Protein AF-A0A453A7F4-F1 (afdb_monomer_lite)

Organism: Aegilops tauschii subsp. strangulata (NCBI:txid200361)

Structure (mmCIF, N/CA/C/O backbone):
data_AF-A0A453A7F4-F1
#
_entry.id   AF-A0A453A7F4-F1
#
loop_
_atom_site.group_PDB
_atom_site.id
_atom_site.type_symbol
_atom_site.label_atom_id
_atom_site.label_alt_id
_atom_site.label_comp_id
_atom_site.label_asym_id
_atom_site.label_entity_id
_atom_site.label_seq_id
_atom_site.pdbx_PDB_ins_code
_atom_site.Cartn_x
_atom_site.Cartn_y
_atom_site.Cartn_z
_atom_site.occupancy
_atom_site.B_iso_or_equiv
_atom_site.auth_seq_id
_atom_site.auth_comp_id
_atom_site.auth_asym_id
_atom_site.auth_atom_id
_atom_site.pdbx_PDB_model_num
ATOM 1 N N . MET A 1 1 ? 4.899 -27.168 -74.963 1.00 37.16 1 MET A N 1
ATOM 2 C CA . MET A 1 1 ? 3.970 -27.833 -74.026 1.00 37.16 1 MET A CA 1
ATOM 3 C C . MET A 1 1 ? 4.226 -27.271 -72.643 1.00 37.16 1 MET A C 1
ATOM 5 O O . MET A 1 1 ? 5.364 -27.305 -72.195 1.00 37.16 1 MET A O 1
ATOM 9 N N . ALA A 1 2 ? 3.205 -26.664 -72.044 1.00 38.62 2 ALA A N 1
ATOM 10 C CA . ALA A 1 2 ? 3.250 -26.125 -70.692 1.00 38.62 2 ALA A CA 1
ATOM 11 C C . ALA A 1 2 ? 3.150 -27.268 -69.674 1.00 38.62 2 ALA A C 1
ATOM 13 O O . ALA A 1 2 ? 2.359 -28.186 -69.873 1.00 38.62 2 ALA A O 1
ATOM 14 N N . SER A 1 3 ? 3.911 -27.189 -68.586 1.00 39.91 3 SER A N 1
ATOM 15 C CA . SER A 1 3 ? 3.625 -27.955 -67.375 1.00 39.91 3 SER A CA 1
ATOM 16 C C . SER A 1 3 ? 3.586 -26.962 -66.221 1.00 39.91 3 SER A C 1
ATOM 18 O O . SER A 1 3 ? 4.616 -26.455 -65.782 1.00 39.91 3 SER A O 1
ATOM 20 N N . ALA A 1 4 ? 2.369 -26.581 -65.836 1.00 43.78 4 ALA A N 1
ATOM 21 C CA . ALA A 1 4 ? 2.110 -25.661 -64.744 1.00 43.78 4 ALA A CA 1
ATOM 22 C C . ALA A 1 4 ? 2.113 -26.451 -63.431 1.00 43.78 4 ALA A C 1
ATOM 24 O O . ALA A 1 4 ? 1.261 -27.311 -63.216 1.00 43.78 4 ALA A O 1
ATOM 25 N N . VAL A 1 5 ? 3.073 -26.156 -62.555 1.00 49.38 5 VAL A N 1
ATOM 26 C CA . VAL A 1 5 ? 3.043 -26.608 -61.163 1.00 49.38 5 VAL A CA 1
ATOM 27 C C . VAL A 1 5 ? 2.048 -25.717 -60.429 1.00 49.38 5 VAL A C 1
ATOM 29 O O . VAL A 1 5 ? 2.310 -24.544 -60.172 1.00 49.38 5 VAL A O 1
ATOM 32 N N . THR A 1 6 ? 0.872 -26.260 -60.133 1.00 50.28 6 THR A N 1
ATOM 33 C CA . THR A 1 6 ? -0.137 -25.603 -59.303 1.00 50.28 6 THR A CA 1
ATOM 34 C C . THR A 1 6 ? 0.318 -25.638 -57.846 1.00 50.28 6 THR A C 1
ATOM 36 O O . THR A 1 6 ? 0.126 -26.637 -57.155 1.00 50.28 6 THR A O 1
ATOM 39 N N . ALA A 1 7 ? 0.943 -24.555 -57.384 1.00 53.09 7 ALA A N 1
ATOM 40 C CA . ALA A 1 7 ? 1.179 -24.315 -55.968 1.00 53.09 7 ALA A CA 1
ATOM 41 C C . ALA A 1 7 ? -0.137 -23.874 -55.309 1.00 53.09 7 ALA A C 1
ATOM 43 O O . ALA A 1 7 ? -0.727 -22.858 -55.674 1.00 53.09 7 ALA A O 1
ATOM 44 N N . THR A 1 8 ? -0.612 -24.666 -54.353 1.00 57.56 8 THR A N 1
ATOM 45 C CA . THR A 1 8 ? -1.752 -24.353 -53.488 1.00 57.56 8 THR A CA 1
ATOM 46 C C . THR A 1 8 ? -1.493 -23.017 -52.773 1.00 57.56 8 THR A C 1
ATOM 48 O O . THR A 1 8 ? -0.411 -22.866 -52.201 1.00 57.56 8 THR A O 1
ATOM 51 N N . PRO A 1 9 ? -2.426 -22.043 -52.758 1.00 51.75 9 PRO A N 1
ATOM 52 C CA . PRO A 1 9 ? -2.208 -20.793 -52.042 1.00 51.75 9 PRO A CA 1
ATOM 53 C C . PRO A 1 9 ? -2.214 -21.099 -50.543 1.00 51.75 9 PRO A C 1
ATOM 55 O O . PRO A 1 9 ? -3.260 -21.382 -49.955 1.00 51.75 9 PRO A O 1
ATOM 58 N N . GLY A 1 10 ? -1.030 -21.093 -49.931 1.00 63.25 10 GLY A N 1
ATOM 59 C CA . GLY A 1 10 ? -0.887 -21.156 -48.484 1.00 63.25 10 GLY A CA 1
ATOM 60 C C . GLY A 1 10 ? -1.651 -19.992 -47.864 1.00 63.25 10 GLY A C 1
ATOM 61 O O . GLY A 1 10 ? -1.484 -18.843 -48.268 1.00 63.25 10 GLY A O 1
ATOM 62 N N . ARG A 1 11 ? -2.535 -20.297 -46.914 1.00 57.59 11 ARG A N 1
ATOM 63 C CA . ARG A 1 11 ? -3.319 -19.305 -46.180 1.00 57.59 11 ARG A CA 1
ATOM 64 C C . ARG A 1 11 ? -2.354 -18.338 -45.492 1.00 57.59 11 ARG A C 1
ATOM 66 O O . ARG A 1 11 ? -1.716 -18.703 -44.509 1.00 57.59 11 ARG A O 1
ATOM 73 N N . VAL A 1 12 ? -2.243 -17.120 -46.014 1.00 67.12 12 VAL A N 1
ATOM 74 C CA . VAL A 1 12 ? -1.496 -16.041 -45.366 1.00 67.12 12 VAL A CA 1
ATOM 75 C C . VAL A 1 12 ? -2.297 -15.647 -44.128 1.00 67.12 12 VAL A C 1
ATOM 77 O O . VAL A 1 12 ? -3.312 -14.963 -44.227 1.00 67.12 12 VAL A O 1
ATOM 80 N N . CYS A 1 13 ? -1.894 -16.142 -42.959 1.00 63.25 13 CYS A N 1
ATOM 81 C CA . CYS A 1 13 ? -2.331 -15.559 -41.697 1.00 63.25 13 CYS A CA 1
ATOM 82 C C . CYS A 1 13 ? -1.695 -14.170 -41.598 1.00 63.25 13 CYS A C 1
ATOM 84 O O . CYS A 1 13 ? -0.531 -14.043 -41.226 1.00 63.25 13 CYS A O 1
ATOM 86 N N . SER A 1 14 ? -2.439 -13.136 -41.981 1.00 74.75 14 SER A N 1
ATOM 87 C CA . SER A 1 14 ? -2.037 -11.745 -41.792 1.00 74.75 14 SER A CA 1
ATOM 88 C C . SER A 1 14 ? -2.295 -11.352 -40.338 1.00 74.75 14 SER A C 1
ATOM 90 O O . SER A 1 14 ? -3.357 -10.823 -40.012 1.00 74.75 14 SER A O 1
ATOM 92 N N . PHE A 1 15 ? -1.360 -11.680 -39.450 1.00 82.56 15 PHE A N 1
ATOM 93 C CA . PHE A 1 15 ? -1.339 -11.088 -38.116 1.00 82.56 15 PHE A CA 1
ATOM 94 C C . PHE A 1 15 ? -0.770 -9.676 -38.213 1.00 82.56 15 PHE A C 1
ATOM 96 O O . PHE A 1 15 ? 0.158 -9.434 -38.988 1.00 82.56 15 PHE A O 1
ATOM 103 N N . GLU A 1 16 ? -1.342 -8.748 -37.450 1.00 85.62 16 GLU A N 1
ATOM 104 C CA . GLU A 1 16 ? -0.750 -7.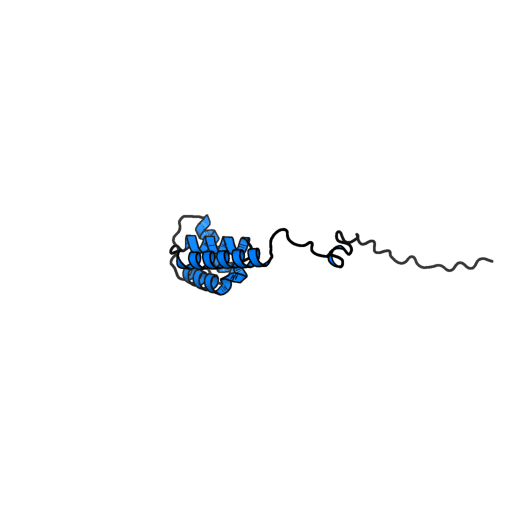422 -37.322 1.00 85.62 16 GLU A CA 1
ATOM 105 C C . GLU A 1 16 ? 0.630 -7.533 -36.660 1.00 85.62 16 GLU A C 1
ATOM 107 O O . GLU A 1 16 ? 0.813 -8.353 -35.751 1.00 85.62 16 GLU A O 1
ATOM 112 N N . PRO A 1 17 ? 1.613 -6.747 -37.131 1.00 86.75 17 PRO A N 1
ATOM 113 C CA . PRO A 1 17 ? 2.937 -6.732 -36.538 1.00 86.75 17 PRO A CA 1
ATOM 114 C C . PRO A 1 17 ? 2.884 -6.257 -35.083 1.00 86.75 17 PRO A C 1
ATOM 116 O O . PRO A 1 17 ? 1.989 -5.522 -34.660 1.00 86.75 17 PRO A O 1
ATOM 119 N N . SER A 1 18 ? 3.877 -6.693 -34.316 1.00 89.19 18 SER A N 1
ATOM 120 C CA . SER A 1 18 ? 4.090 -6.253 -32.942 1.00 89.19 18 SER A CA 1
ATOM 121 C C . SER A 1 18 ? 4.320 -4.739 -32.911 1.00 89.19 18 SER A C 1
ATOM 123 O O . SER A 1 18 ? 5.203 -4.239 -33.595 1.00 89.19 18 SER A O 1
ATOM 125 N N . VAL A 1 19 ? 3.591 -4.010 -32.058 1.00 93.25 19 VAL A N 1
ATOM 126 C CA . VAL A 1 19 ? 3.833 -2.568 -31.811 1.00 93.25 19 VAL A CA 1
ATOM 127 C C . VAL A 1 19 ? 5.261 -2.305 -31.308 1.00 93.25 19 VAL A C 1
ATOM 129 O O . VAL A 1 19 ? 5.763 -1.188 -31.390 1.00 93.25 19 VAL A O 1
ATOM 132 N N . TRP A 1 20 ? 5.910 -3.337 -30.773 1.00 91.38 20 TRP A N 1
ATOM 133 C CA . TRP A 1 20 ? 7.212 -3.253 -30.130 1.00 91.38 20 TRP A CA 1
ATOM 134 C C . TRP A 1 20 ? 8.348 -3.804 -30.989 1.00 91.38 20 TRP A C 1
ATOM 136 O O . TRP A 1 20 ? 9.498 -3.622 -30.600 1.00 91.38 20 TRP A O 1
ATOM 146 N N . ASP A 1 21 ? 8.048 -4.479 -32.107 1.00 88.06 21 ASP A N 1
ATOM 147 C CA . ASP A 1 21 ? 9.015 -5.250 -32.902 1.00 88.06 21 ASP A CA 1
ATOM 148 C C . ASP A 1 21 ? 10.047 -5.957 -31.991 1.00 88.06 21 ASP A C 1
ATOM 150 O O . ASP A 1 21 ? 9.652 -6.659 -31.055 1.00 88.06 21 ASP A O 1
ATOM 154 N N . ASP A 1 22 ? 11.342 -5.697 -32.200 1.00 91.56 22 ASP A N 1
ATOM 155 C CA . ASP A 1 22 ? 12.455 -6.209 -31.393 1.00 91.56 22 ASP A CA 1
ATOM 156 C C . ASP A 1 22 ? 13.028 -5.158 -30.418 1.00 91.56 22 ASP A C 1
ATOM 158 O O . ASP A 1 22 ? 14.163 -5.286 -29.949 1.00 91.56 22 ASP A O 1
ATOM 162 N N . PHE A 1 23 ? 12.281 -4.090 -30.114 1.00 90.88 23 PHE A N 1
ATOM 163 C CA . PHE A 1 23 ? 12.753 -2.958 -29.305 1.00 90.88 23 PHE A CA 1
ATOM 164 C C . PHE A 1 23 ? 13.327 -3.402 -27.953 1.00 90.88 23 PHE A C 1
ATOM 166 O O . PHE A 1 23 ? 14.429 -3.002 -27.591 1.00 90.88 23 PHE A O 1
ATOM 173 N N . PHE A 1 24 ? 12.614 -4.268 -27.224 1.00 91.62 24 PHE A N 1
ATOM 174 C CA . PHE A 1 24 ? 13.051 -4.744 -25.906 1.00 91.62 24 PHE A CA 1
ATOM 175 C C . PHE A 1 24 ? 14.210 -5.746 -25.966 1.00 91.62 24 PHE A C 1
ATOM 177 O O . PHE A 1 24 ? 14.910 -5.908 -24.971 1.00 91.62 24 PHE A O 1
ATOM 184 N N . ILE A 1 25 ? 14.430 -6.402 -27.111 1.00 92.62 25 ILE A N 1
ATOM 185 C CA . ILE A 1 25 ? 15.550 -7.339 -27.302 1.00 92.62 25 ILE A CA 1
ATOM 186 C C . ILE A 1 25 ? 16.868 -6.564 -27.392 1.00 92.62 25 ILE A C 1
ATOM 188 O O . ILE A 1 25 ? 17.883 -6.999 -26.855 1.00 92.62 25 ILE A O 1
ATOM 192 N N . HIS A 1 26 ? 16.837 -5.400 -28.041 1.00 91.88 26 HIS A N 1
ATOM 193 C CA . HIS A 1 26 ? 18.013 -4.568 -28.303 1.00 91.88 26 HIS A CA 1
ATOM 194 C C . HIS A 1 26 ? 18.097 -3.337 -27.391 1.00 91.88 26 HIS A C 1
ATOM 196 O O . HIS A 1 26 ? 18.851 -2.406 -27.668 1.00 91.88 26 HIS A O 1
ATOM 202 N N . TYR A 1 27 ? 17.295 -3.293 -26.326 1.00 90.06 27 TYR A N 1
ATOM 203 C CA . TYR A 1 27 ? 17.245 -2.142 -25.439 1.00 90.06 27 TYR A CA 1
ATOM 204 C C . TYR A 1 27 ? 18.498 -2.070 -24.558 1.00 90.06 27 TYR A C 1
ATOM 206 O O . TYR A 1 27 ? 18.706 -2.910 -23.683 1.00 90.06 27 TYR A O 1
ATOM 214 N N . GLU A 1 28 ? 19.290 -1.014 -24.739 1.00 88.75 28 GLU A N 1
ATOM 215 C CA . GLU A 1 28 ? 20.371 -0.647 -23.826 1.00 88.75 28 GLU A CA 1
ATOM 216 C C . GLU A 1 28 ? 19.931 0.541 -22.950 1.00 88.75 28 GLU A C 1
ATOM 218 O O . GLU A 1 28 ? 19.661 1.631 -23.473 1.00 88.75 28 GLU A O 1
ATOM 223 N N . PRO A 1 29 ? 19.830 0.369 -21.619 1.00 83.19 29 PRO A N 1
ATOM 224 C CA . PRO A 1 29 ? 19.426 1.450 -20.732 1.00 83.19 29 PRO A CA 1
ATOM 225 C C . PRO A 1 29 ? 20.464 2.574 -20.738 1.00 83.19 29 PRO A C 1
ATOM 227 O O . PRO A 1 29 ? 21.655 2.354 -20.516 1.00 83.19 29 PRO A O 1
ATOM 230 N N . GLN A 1 30 ? 20.005 3.807 -20.956 1.00 81.50 30 GLN A N 1
ATOM 231 C CA . GLN A 1 30 ? 20.877 4.972 -20.839 1.00 81.50 30 GLN A CA 1
ATOM 232 C C . GLN A 1 30 ? 21.282 5.204 -19.376 1.00 81.50 30 GLN A C 1
ATOM 234 O O . GLN A 1 30 ? 20.452 5.020 -18.479 1.00 81.50 30 GLN A O 1
ATOM 239 N N . PRO A 1 31 ? 22.517 5.679 -19.119 1.00 78.75 31 PRO A N 1
ATOM 240 C CA . PRO A 1 31 ? 22.947 6.043 -17.778 1.00 78.75 31 PRO A CA 1
ATOM 241 C C . PRO A 1 31 ? 21.986 7.054 -17.156 1.00 78.75 31 PRO A C 1
ATOM 243 O O . PRO A 1 31 ? 21.647 8.081 -17.752 1.00 78.75 31 PRO A O 1
ATOM 246 N N . LEU A 1 32 ? 21.547 6.764 -15.937 1.00 78.00 32 LEU A N 1
ATOM 247 C CA . LEU A 1 32 ? 20.649 7.637 -15.200 1.00 78.00 32 LEU A CA 1
ATOM 248 C C . LEU A 1 32 ? 21.327 8.983 -14.913 1.00 78.00 32 LEU A C 1
ATOM 250 O O . LEU A 1 32 ? 22.508 9.053 -14.577 1.00 78.00 32 LEU A O 1
ATOM 254 N N . LYS A 1 33 ? 20.549 10.073 -14.972 1.00 77.69 33 LYS A N 1
ATOM 255 C CA . LYS A 1 33 ? 21.018 11.424 -14.592 1.00 77.69 33 LYS A CA 1
ATOM 256 C C . LYS A 1 33 ? 21.394 11.531 -13.110 1.00 77.69 33 LYS A C 1
ATOM 258 O O . LYS A 1 33 ? 22.022 12.500 -12.695 1.00 77.69 33 LYS A O 1
ATOM 263 N N . THR A 1 34 ? 20.965 10.569 -12.303 1.00 77.12 34 THR A N 1
ATOM 264 C CA . THR A 1 34 ? 21.207 10.494 -10.865 1.00 77.12 34 THR A CA 1
ATOM 265 C C . THR A 1 34 ? 21.836 9.147 -10.557 1.00 77.12 34 THR A C 1
ATOM 267 O O . THR A 1 34 ? 21.436 8.141 -11.136 1.00 77.12 34 THR A O 1
ATOM 270 N N . SER A 1 35 ? 22.809 9.131 -9.642 1.00 88.38 35 SER A N 1
ATOM 271 C CA . SER A 1 35 ? 23.428 7.883 -9.194 1.00 88.38 35 SER A CA 1
ATOM 272 C C . SER A 1 35 ? 22.362 6.928 -8.654 1.00 88.38 35 SER A C 1
ATOM 274 O O . SER A 1 35 ? 21.546 7.315 -7.811 1.00 88.38 35 SER A O 1
ATOM 276 N N . GLU A 1 36 ? 22.392 5.680 -9.119 1.00 87.50 36 GLU A N 1
ATOM 277 C CA . GLU A 1 36 ? 21.534 4.610 -8.612 1.00 87.50 36 GLU A CA 1
ATOM 278 C C . GLU A 1 36 ? 21.621 4.481 -7.091 1.00 87.50 36 GLU A C 1
ATOM 280 O O . GLU A 1 36 ? 20.601 4.298 -6.431 1.00 87.50 36 GLU A O 1
ATOM 285 N N . ASP A 1 37 ? 22.815 4.654 -6.519 1.00 90.31 37 ASP A N 1
ATOM 286 C CA . ASP A 1 37 ? 23.029 4.568 -5.074 1.00 90.31 37 ASP A CA 1
ATOM 287 C C . ASP A 1 37 ? 22.283 5.671 -4.324 1.00 90.31 37 ASP A C 1
ATOM 289 O O . ASP A 1 37 ? 21.681 5.424 -3.281 1.00 90.31 37 ASP A O 1
ATOM 293 N N . CYS A 1 38 ? 22.240 6.881 -4.885 1.00 91.25 38 CYS A N 1
ATOM 294 C CA . CYS A 1 38 ? 21.467 7.978 -4.309 1.00 91.25 38 CYS A CA 1
ATOM 295 C C . CYS A 1 38 ? 19.964 7.657 -4.309 1.00 91.25 38 CYS A C 1
ATOM 297 O O . CYS A 1 38 ? 19.272 7.915 -3.321 1.00 91.25 38 CYS A O 1
ATOM 299 N N . MET A 1 39 ? 19.458 7.049 -5.387 1.00 92.56 39 MET A N 1
ATOM 300 C CA . MET A 1 39 ? 18.058 6.628 -5.461 1.00 92.56 39 MET A CA 1
ATOM 301 C C . MET A 1 39 ? 17.751 5.485 -4.492 1.00 92.56 39 MET A C 1
ATOM 303 O O . MET A 1 39 ? 16.721 5.538 -3.823 1.00 92.56 39 MET A O 1
ATOM 307 N N . ARG A 1 40 ? 18.657 4.506 -4.354 1.00 93.38 40 ARG A N 1
ATOM 308 C CA . ARG A 1 40 ? 18.543 3.406 -3.383 1.00 93.38 40 ARG A CA 1
ATOM 309 C C . ARG A 1 40 ? 18.451 3.929 -1.949 1.00 93.38 40 ARG A C 1
ATOM 311 O O . ARG A 1 40 ? 17.517 3.575 -1.237 1.00 93.38 40 ARG A O 1
ATOM 318 N N . VAL A 1 41 ? 19.347 4.838 -1.556 1.00 95.94 41 VAL A N 1
ATOM 319 C CA . VAL A 1 41 ? 19.333 5.458 -0.216 1.00 95.94 41 VAL A CA 1
ATOM 320 C C . VAL A 1 41 ? 18.028 6.216 0.031 1.00 95.94 41 VAL A C 1
ATOM 322 O O . VAL A 1 41 ? 17.427 6.103 1.099 1.00 95.94 41 VAL A O 1
ATOM 325 N N . LYS A 1 42 ? 17.549 6.974 -0.962 1.00 95.62 42 LYS A N 1
ATOM 326 C CA . LYS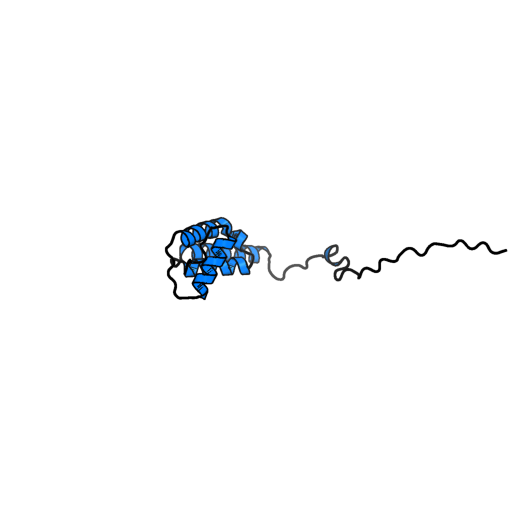 A 1 42 ? 16.279 7.698 -0.844 1.00 95.62 42 LYS A CA 1
ATOM 327 C C . LYS A 1 42 ? 15.088 6.745 -0.712 1.00 95.62 42 LYS A C 1
ATOM 329 O O . LYS A 1 42 ? 14.199 7.013 0.090 1.00 95.62 42 LYS A O 1
ATOM 334 N N . ALA A 1 43 ? 15.071 5.656 -1.479 1.00 95.81 43 ALA A N 1
ATOM 335 C CA . ALA A 1 43 ? 14.021 4.647 -1.413 1.00 95.81 43 ALA A CA 1
ATOM 336 C C . ALA A 1 43 ? 13.988 3.963 -0.041 1.00 95.81 43 ALA A C 1
ATOM 338 O O . ALA A 1 43 ? 12.919 3.868 0.551 1.00 95.81 43 ALA A O 1
ATOM 339 N N . GLN A 1 44 ? 15.148 3.575 0.498 1.00 96.56 44 GLN A N 1
ATOM 340 C CA . GLN A 1 44 ? 15.241 2.976 1.829 1.00 96.56 44 GLN A CA 1
ATOM 341 C C . GLN A 1 44 ? 14.703 3.920 2.910 1.00 96.56 44 GLN A C 1
ATOM 343 O O . GLN A 1 44 ? 13.869 3.516 3.714 1.00 96.56 44 GLN A O 1
ATOM 348 N N . LYS A 1 45 ? 15.097 5.198 2.877 1.00 97.62 45 LYS A N 1
ATOM 349 C CA . LYS A 1 45 ? 14.582 6.195 3.822 1.00 97.62 45 LYS A CA 1
ATOM 350 C C . LYS A 1 45 ? 13.055 6.320 3.757 1.00 97.62 45 LYS A C 1
ATOM 352 O O . LYS A 1 45 ? 12.395 6.362 4.786 1.00 97.62 45 LYS A O 1
ATOM 357 N N . LEU A 1 46 ? 12.487 6.347 2.551 1.00 97.56 46 LEU A N 1
ATOM 358 C CA . LEU A 1 46 ? 11.033 6.408 2.380 1.00 97.56 46 LEU A CA 1
ATOM 359 C C . LEU A 1 46 ? 10.334 5.133 2.873 1.00 97.56 46 LEU A C 1
ATOM 361 O O . LEU A 1 46 ? 9.237 5.223 3.415 1.00 97.56 46 LEU A O 1
ATOM 365 N N . GLN A 1 47 ? 10.949 3.958 2.717 1.00 96.62 47 GLN A N 1
ATOM 366 C CA . GLN A 1 47 ? 10.412 2.719 3.287 1.00 96.62 47 GLN A CA 1
ATOM 367 C C . GLN A 1 47 ? 10.395 2.768 4.820 1.00 96.62 47 GLN A C 1
ATOM 369 O O . GLN A 1 47 ? 9.388 2.405 5.423 1.00 96.62 47 GLN A O 1
ATOM 374 N N . GLU A 1 48 ? 11.463 3.265 5.448 1.00 97.19 48 GLU A N 1
ATOM 375 C CA . GLU A 1 48 ? 11.529 3.468 6.902 1.00 97.19 48 GLU A CA 1
ATOM 376 C C . GLU A 1 48 ? 10.452 4.457 7.383 1.00 97.19 48 GLU A C 1
ATOM 378 O O . GLU A 1 48 ? 9.750 4.184 8.360 1.00 97.19 48 GLU A O 1
ATOM 383 N N . ASP A 1 49 ? 10.245 5.560 6.656 1.00 97.00 49 ASP A N 1
ATOM 384 C CA . ASP A 1 49 ? 9.187 6.532 6.954 1.00 97.00 49 ASP A CA 1
ATOM 385 C C . ASP A 1 49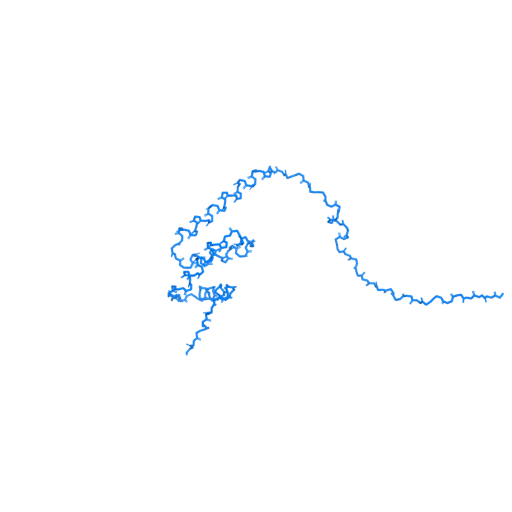 ? 7.790 5.879 6.888 1.00 97.00 49 ASP A C 1
ATOM 387 O O . ASP A 1 49 ? 6.957 6.091 7.771 1.00 97.00 49 ASP A O 1
ATOM 391 N N . VAL A 1 50 ? 7.524 5.027 5.890 1.00 96.75 50 VAL A N 1
ATOM 392 C CA . VAL A 1 50 ? 6.253 4.284 5.788 1.00 96.75 50 VAL A CA 1
ATOM 393 C C . VAL A 1 50 ? 6.085 3.290 6.940 1.00 96.75 50 VAL A C 1
ATOM 395 O O . VAL A 1 50 ? 4.998 3.200 7.515 1.00 96.75 50 VAL A O 1
ATOM 398 N N . GLN A 1 51 ? 7.143 2.580 7.340 1.00 95.75 51 GLN A N 1
ATOM 399 C CA . GLN A 1 51 ? 7.097 1.701 8.516 1.00 95.75 51 GLN A CA 1
ATOM 400 C C . GLN A 1 51 ? 6.777 2.488 9.796 1.00 95.75 51 GLN A C 1
ATOM 402 O O . GLN A 1 51 ? 5.986 2.028 10.624 1.00 95.75 51 GLN A O 1
ATOM 407 N N . MET A 1 52 ? 7.317 3.701 9.938 1.00 96.19 52 MET A N 1
ATOM 408 C CA . MET A 1 52 ? 6.987 4.599 11.047 1.00 96.19 52 MET A CA 1
ATOM 409 C C . MET A 1 52 ? 5.512 5.026 11.021 1.00 96.19 52 MET A C 1
ATOM 411 O O . MET A 1 52 ? 4.882 5.106 12.079 1.00 96.19 52 MET A O 1
ATOM 415 N N . LEU A 1 53 ? 4.922 5.255 9.841 1.00 96.50 53 LEU A N 1
ATOM 416 C CA . LEU A 1 53 ? 3.492 5.571 9.723 1.00 96.50 53 LEU A CA 1
ATOM 417 C C . LEU A 1 53 ? 2.611 4.430 10.243 1.00 96.50 53 LEU A C 1
ATOM 419 O O . LEU A 1 53 ? 1.652 4.698 10.968 1.00 96.50 53 LEU A O 1
ATOM 423 N N . PHE A 1 54 ? 2.958 3.170 9.961 1.00 95.00 54 PHE A N 1
ATOM 424 C CA . PHE A 1 54 ? 2.231 2.015 10.507 1.00 95.00 54 PHE A CA 1
ATOM 425 C C . PHE A 1 54 ? 2.240 1.970 12.041 1.00 95.00 54 PHE A C 1
ATOM 427 O O . PHE A 1 54 ? 1.242 1.570 12.645 1.00 95.00 54 PHE A O 1
ATOM 434 N N . GLN A 1 55 ? 3.339 2.399 12.668 1.00 93.00 55 GLN A N 1
ATOM 435 C CA . GLN A 1 55 ? 3.478 2.462 14.127 1.00 93.00 55 GLN A CA 1
ATOM 436 C C . GLN A 1 55 ? 2.786 3.691 14.733 1.00 93.00 55 GLN A C 1
ATOM 438 O O . GLN A 1 55 ? 2.256 3.626 15.839 1.00 93.00 55 GLN A O 1
ATOM 443 N N . THR A 1 56 ? 2.785 4.814 14.012 1.00 94.31 56 THR A N 1
ATOM 444 C CA . THR A 1 56 ? 2.276 6.102 14.505 1.00 94.31 56 THR A CA 1
ATOM 445 C C . THR A 1 56 ? 0.760 6.215 14.362 1.00 94.31 56 THR A C 1
ATOM 447 O O . THR A 1 56 ? 0.096 6.832 15.196 1.00 94.31 56 THR A O 1
ATOM 450 N N . PHE A 1 57 ? 0.179 5.632 13.312 1.00 93.50 57 PHE A N 1
ATOM 451 C CA . PHE A 1 57 ? -1.264 5.656 13.105 1.00 93.50 57 PHE A CA 1
ATOM 452 C C . PHE A 1 57 ? -1.984 4.769 14.118 1.00 93.50 57 PHE A C 1
ATOM 454 O O . PHE A 1 57 ? -1.836 3.550 14.136 1.00 93.50 57 PHE A O 1
ATOM 461 N N . THR A 1 58 ? -2.827 5.390 14.940 1.00 87.94 58 THR A N 1
ATOM 462 C CA . THR A 1 58 ? -3.624 4.706 15.968 1.00 87.94 58 THR A CA 1
ATOM 463 C C . THR A 1 58 ? -5.050 4.415 15.499 1.00 87.94 58 THR A C 1
ATOM 465 O O . THR A 1 58 ? -5.679 3.457 15.961 1.00 87.94 58 THR A O 1
ATOM 468 N N . SER A 1 59 ? -5.561 5.212 14.555 1.00 91.12 59 SER A N 1
ATOM 469 C CA . SER A 1 59 ? -6.900 5.049 13.992 1.00 91.12 59 SER A CA 1
ATOM 470 C C . SER A 1 59 ? -6.939 3.958 12.923 1.00 91.12 59 SER A C 1
ATOM 472 O O . SER A 1 59 ? -6.112 3.924 12.010 1.00 91.12 59 SER A O 1
ATOM 474 N N . VAL A 1 60 ? -7.976 3.119 12.985 1.00 91.38 60 VAL A N 1
ATOM 475 C CA . VAL A 1 60 ? -8.282 2.096 11.970 1.00 91.38 60 VAL A CA 1
ATOM 476 C C . VAL A 1 60 ? -8.422 2.733 10.588 1.00 91.38 60 VAL A C 1
ATOM 478 O O . VAL A 1 60 ? -7.881 2.219 9.618 1.00 91.38 60 VAL A O 1
ATOM 481 N N . VAL A 1 61 ? -9.073 3.897 10.498 1.00 93.00 61 VAL A N 1
ATOM 482 C CA . VAL A 1 61 ? -9.282 4.605 9.225 1.00 93.00 61 VAL A CA 1
ATOM 483 C C . VAL A 1 61 ? -7.958 5.084 8.629 1.00 93.00 61 VAL A C 1
ATOM 485 O O . VAL A 1 61 ? -7.762 4.987 7.421 1.00 93.00 61 VAL A O 1
ATOM 488 N N . GLN A 1 62 ? -7.017 5.551 9.452 1.00 94.69 62 GLN A N 1
ATOM 489 C CA . GLN A 1 62 ? -5.692 5.952 8.966 1.00 94.69 62 GLN A CA 1
ATOM 490 C C . GLN A 1 62 ? -4.913 4.751 8.419 1.00 94.69 62 GLN A C 1
ATOM 492 O O . GLN A 1 62 ? -4.369 4.835 7.320 1.00 94.69 62 GLN A O 1
ATOM 497 N N . LYS A 1 63 ? -4.922 3.619 9.138 1.00 94.94 63 LYS A N 1
ATOM 498 C CA . LYS A 1 63 ? -4.289 2.376 8.671 1.00 94.94 63 LYS A CA 1
ATOM 499 C C . LYS A 1 63 ? -4.924 1.867 7.373 1.00 94.94 63 LYS A C 1
ATOM 501 O O . LYS A 1 63 ? -4.197 1.549 6.441 1.00 94.94 63 LYS A O 1
ATOM 506 N N . MET A 1 64 ? -6.255 1.874 7.263 1.00 95.75 64 MET A N 1
ATOM 507 C CA . MET A 1 64 ? -6.953 1.480 6.031 1.00 95.75 64 MET A CA 1
ATOM 508 C C . MET A 1 64 ? -6.561 2.347 4.831 1.00 95.75 64 MET A C 1
ATOM 510 O O . MET A 1 64 ? -6.275 1.816 3.762 1.00 95.75 64 MET A O 1
ATOM 514 N N . ASN A 1 65 ? -6.510 3.671 5.000 1.00 96.44 65 ASN A N 1
ATOM 515 C CA . ASN A 1 65 ? -6.106 4.572 3.917 1.00 96.44 65 ASN A CA 1
ATOM 516 C C . ASN A 1 65 ? -4.634 4.384 3.523 1.00 96.44 65 ASN A C 1
ATOM 518 O O . ASN A 1 65 ? -4.305 4.474 2.341 1.00 96.44 65 ASN A O 1
ATOM 522 N N . LEU A 1 66 ? -3.751 4.108 4.491 1.00 97.56 66 LEU A N 1
ATOM 523 C C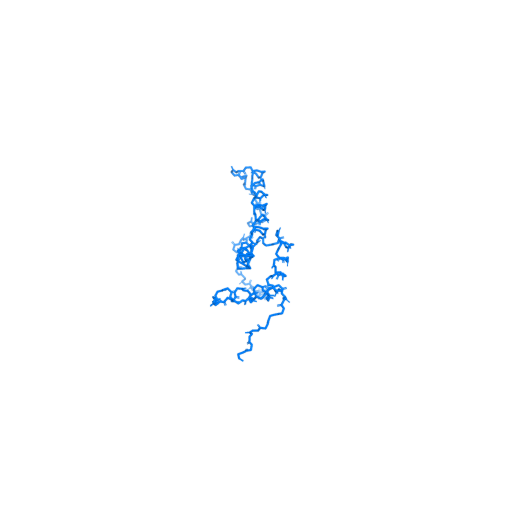A . LEU A 1 66 ? -2.349 3.806 4.207 1.00 97.56 66 LEU A CA 1
ATOM 524 C C . LEU A 1 66 ? -2.227 2.537 3.358 1.00 97.56 66 LEU A C 1
ATOM 526 O O . LEU A 1 66 ? -1.575 2.572 2.320 1.00 97.56 66 LEU A O 1
ATOM 530 N N . ILE A 1 67 ? -2.904 1.455 3.753 1.00 97.12 67 ILE A N 1
ATOM 531 C CA . ILE A 1 67 ? -2.899 0.187 3.009 1.00 97.12 67 ILE A CA 1
ATOM 532 C C . ILE A 1 67 ? -3.434 0.392 1.587 1.00 97.12 67 ILE A C 1
ATOM 534 O O . ILE A 1 67 ? -2.767 0.002 0.632 1.00 97.12 67 ILE A O 1
ATOM 538 N N . ASP A 1 68 ? -4.576 1.071 1.431 1.00 97.19 68 ASP A N 1
ATOM 539 C CA . ASP A 1 68 ? -5.142 1.365 0.107 1.00 97.19 68 ASP A CA 1
ATOM 540 C C . ASP A 1 68 ? -4.171 2.156 -0.775 1.00 97.19 68 ASP A C 1
ATOM 542 O O . ASP A 1 68 ? -4.008 1.873 -1.961 1.00 97.19 68 ASP A O 1
ATOM 546 N N . THR A 1 69 ? -3.483 3.136 -0.187 1.00 97.81 69 THR A N 1
ATOM 547 C CA . THR A 1 69 ? -2.490 3.938 -0.906 1.00 97.81 69 THR A CA 1
ATOM 548 C C . THR A 1 69 ? -1.321 3.071 -1.373 1.00 97.81 69 THR A C 1
ATOM 550 O O . THR A 1 69 ? -0.918 3.175 -2.529 1.00 97.81 69 THR A O 1
ATOM 553 N N . LEU A 1 70 ? -0.797 2.187 -0.519 1.00 97.44 70 LEU A N 1
ATOM 554 C CA . LEU A 1 70 ? 0.319 1.301 -0.867 1.00 97.44 70 LEU A CA 1
ATOM 555 C C . LEU A 1 70 ? -0.054 0.304 -1.971 1.00 97.44 70 LEU A C 1
ATOM 557 O O . LEU A 1 70 ? 0.725 0.124 -2.909 1.00 97.44 70 LEU A O 1
ATOM 561 N N . GLN A 1 71 ? -1.257 -0.273 -1.908 1.00 95.81 71 GLN A N 1
ATOM 562 C CA . GLN A 1 71 ? -1.776 -1.182 -2.934 1.00 95.81 71 GLN A CA 1
ATOM 563 C C . GLN A 1 71 ? -1.954 -0.475 -4.282 1.00 95.81 71 GLN A C 1
ATOM 565 O O . GLN A 1 71 ? -1.536 -0.985 -5.319 1.00 95.81 71 GLN A O 1
ATOM 570 N N . ARG A 1 72 ? -2.509 0.745 -4.290 1.00 96.75 72 ARG A N 1
ATOM 571 C CA . ARG A 1 72 ? -2.669 1.549 -5.518 1.00 96.75 72 ARG A CA 1
ATOM 572 C C . ARG A 1 72 ? -1.340 1.971 -6.137 1.00 96.75 72 ARG A C 1
ATOM 574 O O . ARG A 1 72 ? -1.275 2.175 -7.346 1.00 96.75 72 ARG A O 1
ATOM 581 N N . LEU A 1 73 ? -0.305 2.123 -5.314 1.00 97.12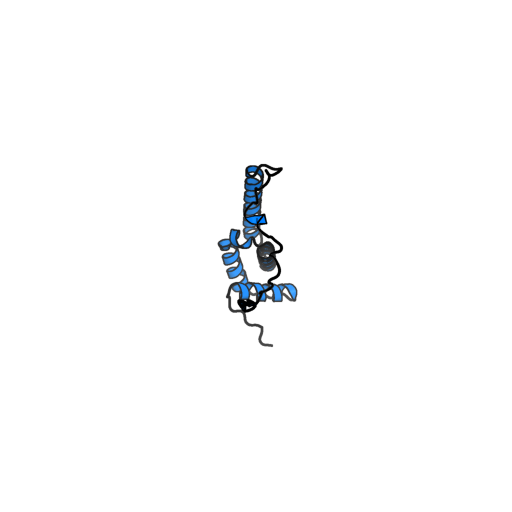 73 LEU A N 1
ATOM 582 C CA . LEU A 1 73 ? 1.058 2.402 -5.758 1.00 97.12 73 LEU A CA 1
ATOM 583 C C . LEU A 1 73 ? 1.814 1.138 -6.205 1.00 97.12 73 LEU A C 1
ATOM 585 O O . LEU A 1 73 ? 2.882 1.270 -6.796 1.00 97.12 73 LEU A O 1
ATOM 589 N N . GLY A 1 74 ? 1.286 -0.064 -5.945 1.00 96.56 74 GLY A N 1
ATOM 590 C CA . GLY A 1 74 ? 1.931 -1.337 -6.284 1.00 96.56 74 GLY A CA 1
ATOM 591 C C . GLY A 1 74 ? 3.185 -1.642 -5.457 1.00 96.56 74 GLY A C 1
ATOM 592 O O . GLY A 1 74 ? 4.068 -2.364 -5.919 1.00 96.56 74 GLY A O 1
ATOM 593 N N . ILE A 1 75 ? 3.296 -1.060 -4.260 1.00 97.44 75 ILE A N 1
ATOM 594 C CA . ILE A 1 75 ? 4.460 -1.203 -3.363 1.00 97.44 75 ILE A CA 1
ATOM 595 C C . ILE A 1 75 ? 4.108 -1.873 -2.030 1.00 97.44 75 ILE A C 1
ATOM 597 O O . ILE A 1 75 ? 4.923 -1.907 -1.114 1.00 97.44 75 ILE A O 1
ATOM 601 N N . ASP A 1 76 ? 2.892 -2.392 -1.908 1.00 95.75 76 ASP A N 1
ATOM 602 C CA . ASP A 1 76 ? 2.382 -3.123 -0.749 1.00 95.75 76 ASP A CA 1
ATOM 603 C C . ASP A 1 76 ? 3.201 -4.380 -0.420 1.00 95.75 76 ASP A C 1
ATOM 605 O O . ASP A 1 76 ? 3.426 -4.660 0.755 1.00 95.75 76 ASP A O 1
ATOM 609 N N . HIS A 1 77 ? 3.751 -5.056 -1.433 1.00 95.94 77 HIS A N 1
ATOM 610 C CA . HIS A 1 77 ? 4.662 -6.201 -1.272 1.00 95.94 77 HIS A CA 1
ATOM 611 C C . HIS A 1 77 ? 5.931 -5.895 -0.447 1.00 95.94 77 HIS A C 1
ATOM 613 O O . HIS A 1 77 ? 6.601 -6.804 0.033 1.00 95.94 77 HIS A O 1
ATOM 619 N N . LEU A 1 78 ? 6.290 -4.620 -0.262 1.00 96.75 78 LEU A N 1
ATOM 620 C CA . LEU A 1 78 ? 7.419 -4.219 0.589 1.00 96.75 78 LEU A CA 1
ATOM 621 C C . LEU A 1 78 ? 7.060 -4.176 2.083 1.00 96.75 78 LEU A C 1
ATOM 623 O O . LEU A 1 78 ? 7.948 -4.021 2.920 1.00 96.75 78 LEU A O 1
ATOM 627 N N . PHE A 1 79 ? 5.771 -4.274 2.418 1.00 96.81 79 PHE A N 1
ATOM 628 C CA . PHE A 1 79 ? 5.239 -4.064 3.765 1.00 96.81 79 PHE A CA 1
ATOM 629 C C . PHE A 1 79 ? 4.267 -5.173 4.193 1.00 96.81 79 PHE A C 1
ATOM 631 O O . PHE A 1 79 ? 3.364 -4.924 4.993 1.00 96.81 79 PHE A O 1
ATOM 638 N N . GLU A 1 80 ? 4.409 -6.387 3.651 1.00 95.25 80 GLU A N 1
ATOM 639 C CA . GLU A 1 80 ? 3.461 -7.491 3.866 1.00 95.25 80 GLU A CA 1
ATOM 640 C C . GLU A 1 80 ? 3.199 -7.762 5.355 1.00 95.25 80 GLU A C 1
ATOM 642 O O . GLU A 1 80 ? 2.045 -7.870 5.769 1.00 95.25 80 GLU A O 1
ATOM 647 N N . ASP A 1 81 ? 4.240 -7.779 6.190 1.00 94.69 81 ASP A N 1
ATOM 648 C CA . ASP A 1 81 ? 4.110 -8.014 7.634 1.00 94.69 81 ASP A CA 1
ATOM 649 C C . ASP A 1 81 ? 3.319 -6.903 8.344 1.00 94.69 81 ASP A C 1
ATOM 651 O O . ASP A 1 81 ? 2.443 -7.171 9.178 1.00 94.69 81 ASP A O 1
ATOM 655 N N . GLN A 1 82 ? 3.600 -5.639 8.007 1.00 95.56 82 GLN A N 1
ATOM 656 C CA . GLN A 1 82 ? 2.912 -4.482 8.582 1.00 95.56 82 GLN A CA 1
ATOM 657 C C . GLN A 1 82 ? 1.452 -4.437 8.128 1.00 95.56 82 GLN A C 1
ATOM 659 O O . GLN A 1 82 ? 0.565 -4.161 8.939 1.00 95.56 82 GLN A O 1
ATOM 664 N N . ILE A 1 83 ? 1.197 -4.750 6.855 1.00 95.69 83 ILE A N 1
ATOM 665 C CA . ILE A 1 83 ? -0.147 -4.826 6.284 1.00 95.69 83 ILE A CA 1
ATOM 666 C C . ILE A 1 83 ? -0.930 -5.954 6.950 1.00 95.69 83 ILE A C 1
ATOM 668 O O . ILE A 1 83 ? -2.020 -5.698 7.449 1.00 95.69 83 ILE A O 1
ATOM 672 N N . ASN A 1 84 ? -0.378 -7.163 7.051 1.00 93.81 84 ASN A N 1
ATOM 673 C CA . ASN A 1 84 ? -1.041 -8.297 7.702 1.00 93.81 84 ASN A CA 1
ATOM 674 C C . ASN A 1 84 ? -1.398 -7.985 9.162 1.00 93.81 84 ASN A C 1
ATOM 676 O O . ASN A 1 84 ? -2.521 -8.235 9.604 1.00 93.81 84 ASN A O 1
ATOM 680 N N . THR A 1 85 ? -0.475 -7.363 9.899 1.00 93.56 85 THR A N 1
ATOM 681 C CA . THR A 1 85 ? -0.719 -6.925 11.281 1.00 93.56 85 THR A CA 1
ATOM 682 C C . THR A 1 85 ? -1.846 -5.894 11.349 1.00 93.56 85 THR A C 1
ATOM 684 O O . THR A 1 85 ? -2.785 -6.042 12.133 1.00 93.56 85 THR A O 1
ATOM 687 N N . ALA A 1 86 ? -1.803 -4.871 10.494 1.00 93.81 86 ALA A N 1
ATOM 688 C CA . ALA A 1 86 ? -2.831 -3.839 10.443 1.00 93.81 86 ALA A CA 1
ATOM 689 C C . ALA A 1 86 ? -4.200 -4.397 10.014 1.00 93.81 86 ALA A C 1
ATOM 691 O O . ALA A 1 86 ? -5.219 -3.995 10.574 1.00 93.81 86 ALA A O 1
ATOM 692 N N . MET A 1 87 ? -4.238 -5.343 9.075 1.00 93.62 87 MET A N 1
ATOM 693 C CA . MET A 1 87 ? -5.459 -6.009 8.616 1.00 93.62 87 MET A CA 1
ATOM 694 C C . MET A 1 87 ? -6.119 -6.828 9.724 1.00 93.62 87 MET A C 1
ATOM 696 O O . MET A 1 87 ? -7.337 -6.743 9.891 1.00 93.62 87 MET A O 1
ATOM 700 N N . ASN A 1 88 ? -5.331 -7.537 10.537 1.00 91.06 88 ASN A N 1
ATOM 701 C CA . ASN A 1 88 ? -5.844 -8.227 11.721 1.00 91.06 88 ASN A CA 1
ATOM 702 C C . ASN A 1 88 ? -6.461 -7.236 12.719 1.00 91.06 88 ASN A C 1
ATOM 704 O O . ASN A 1 88 ? -7.573 -7.447 13.195 1.00 91.06 88 ASN A O 1
ATOM 708 N N . GLU A 1 89 ? -5.806 -6.102 12.984 1.00 90.56 89 GLU A N 1
ATOM 709 C CA . GLU A 1 89 ? -6.389 -5.062 13.842 1.00 9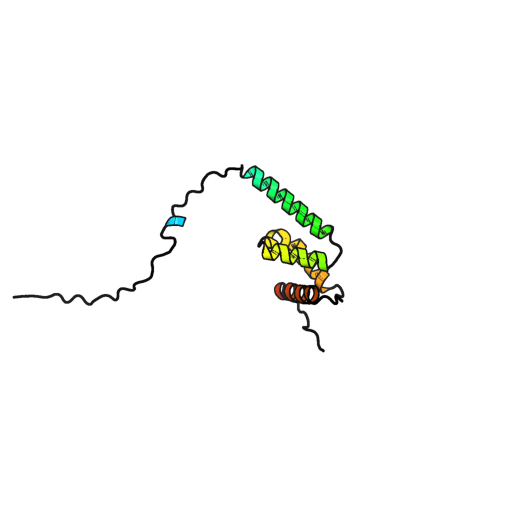0.56 89 GLU A CA 1
ATOM 710 C C . GLU A 1 89 ? -7.686 -4.466 13.271 1.00 90.56 89 GLU A C 1
ATOM 712 O O . GLU A 1 89 ? -8.621 -4.191 14.024 1.00 90.56 89 GLU A O 1
ATOM 717 N N . ILE A 1 90 ? -7.748 -4.241 11.953 1.00 90.62 90 ILE A N 1
ATOM 718 C CA . ILE A 1 90 ? -8.942 -3.734 11.260 1.00 90.62 90 ILE A CA 1
ATOM 719 C C . ILE A 1 90 ? -10.095 -4.742 11.361 1.00 90.62 90 ILE A C 1
ATOM 721 O O . ILE A 1 90 ? -11.255 -4.331 11.477 1.00 90.62 90 ILE A O 1
ATOM 725 N N . HIS A 1 91 ? -9.791 -6.040 11.306 1.00 88.88 91 HIS A N 1
ATOM 726 C CA . HIS A 1 91 ? -10.768 -7.119 11.411 1.00 88.88 91 HIS A CA 1
ATOM 727 C C . HIS A 1 91 ? -11.358 -7.226 12.821 1.00 88.88 91 HIS A C 1
ATOM 729 O O . HIS A 1 91 ? -12.581 -7.211 12.955 1.00 88.88 91 HIS A O 1
ATOM 735 N N . GLU A 1 92 ? -10.502 -7.266 13.846 1.00 87.19 92 GLU A N 1
ATOM 736 C CA . GLU A 1 92 ? -10.902 -7.500 15.241 1.00 87.19 92 GLU A CA 1
ATOM 737 C C . GLU A 1 92 ? -11.554 -6.282 15.909 1.00 87.19 92 GLU A C 1
ATOM 739 O O . GLU A 1 92 ? -12.371 -6.431 16.817 1.00 87.19 92 GLU A O 1
ATOM 744 N N . LYS A 1 93 ? -11.214 -5.056 15.489 1.00 84.88 93 LYS A N 1
ATOM 745 C CA . LYS A 1 93 ? -11.822 -3.852 16.070 1.00 84.88 93 LYS A CA 1
ATOM 746 C C . LYS A 1 93 ? -13.268 -3.680 15.612 1.00 84.88 93 LYS A C 1
ATOM 748 O O . LYS A 1 93 ? -13.567 -3.706 14.415 1.00 84.88 93 LYS A O 1
ATOM 753 N N . GLU A 1 94 ? -14.146 -3.379 16.572 1.00 78.62 94 GLU A N 1
ATOM 754 C CA . GLU A 1 94 ? -15.487 -2.880 16.275 1.00 78.62 94 GLU A CA 1
ATOM 755 C C . GLU A 1 94 ? -15.384 -1.609 15.427 1.00 78.62 94 GLU A C 1
ATOM 757 O O . GLU A 1 94 ? -14.728 -0.631 15.799 1.00 78.62 94 GLU A O 1
ATOM 762 N N . PHE A 1 95 ? -16.018 -1.638 14.255 1.00 80.12 95 PHE A N 1
ATOM 763 C CA . PHE A 1 95 ? -15.934 -0.566 13.278 1.00 80.12 95 PHE A CA 1
ATOM 764 C C . PHE A 1 95 ? -17.312 0.031 13.016 1.00 80.12 95 PHE A C 1
ATOM 766 O O . PHE A 1 95 ? -18.057 -0.439 12.159 1.00 80.12 95 PHE A O 1
ATOM 773 N N . ASN A 1 96 ? -17.622 1.097 13.751 1.00 79.38 96 ASN A N 1
ATOM 774 C CA . ASN A 1 96 ? -18.864 1.851 13.623 1.00 79.38 96 ASN A CA 1
ATOM 775 C C . ASN A 1 96 ? -18.561 3.234 13.035 1.00 79.38 96 ASN A C 1
ATOM 777 O O . ASN A 1 96 ? -18.501 4.228 13.757 1.00 79.38 96 ASN A O 1
ATOM 781 N N . SER A 1 97 ? -18.323 3.290 11.721 1.00 84.25 97 SER A N 1
ATOM 782 C CA . SER A 1 97 ? -18.252 4.558 10.983 1.00 84.25 97 SER A CA 1
ATOM 783 C C . SER A 1 97 ? -19.565 4.812 10.248 1.00 84.25 97 SER A C 1
ATOM 785 O O . SER A 1 97 ? -20.097 3.922 9.588 1.00 84.25 97 SER A O 1
ATOM 787 N N . CYS A 1 98 ? -20.067 6.046 10.322 1.00 86.31 98 CYS A N 1
ATOM 788 C CA . CYS A 1 98 ? -21.210 6.499 9.523 1.00 86.31 98 CYS A CA 1
ATOM 789 C C . CYS A 1 98 ? -20.808 6.889 8.087 1.00 86.31 98 CYS A C 1
ATOM 791 O O . CYS A 1 98 ? -21.667 7.215 7.270 1.00 86.31 98 CYS A O 1
ATOM 793 N N . SER A 1 99 ? -19.507 6.902 7.778 1.00 93.56 99 SER A N 1
ATOM 794 C CA . SER A 1 99 ? -18.985 7.240 6.455 1.00 93.56 99 SER A CA 1
ATOM 795 C C . SER A 1 99 ? -19.111 6.048 5.512 1.00 93.56 99 SER A C 1
ATOM 797 O O . SER A 1 99 ? -18.493 5.004 5.730 1.00 93.56 99 SER A O 1
ATOM 799 N N . LEU A 1 100 ? -19.852 6.225 4.414 1.00 93.50 100 LEU A N 1
ATOM 800 C CA . LEU A 1 100 ? -19.946 5.217 3.354 1.00 93.50 100 LEU A CA 1
ATOM 801 C C . LEU A 1 100 ? -18.561 4.850 2.803 1.00 93.50 100 LEU A C 1
ATOM 803 O O . LEU A 1 100 ? -18.307 3.680 2.526 1.00 93.50 100 LEU A O 1
ATOM 807 N N . TYR A 1 101 ? -17.671 5.839 2.673 1.00 94.50 101 TYR A N 1
ATOM 808 C CA . TYR A 1 101 ? -16.307 5.620 2.202 1.00 94.50 101 TYR A CA 1
ATOM 809 C C . TYR A 1 101 ? -15.553 4.664 3.128 1.00 94.50 101 TYR A C 1
ATOM 811 O O . TYR A 1 101 ? -15.014 3.668 2.651 1.00 94.50 101 TYR A O 1
ATOM 819 N N . ASP A 1 102 ? -15.572 4.905 4.442 1.00 93.94 102 ASP A N 1
ATOM 820 C CA . ASP A 1 102 ? -14.790 4.079 5.362 1.00 93.94 102 ASP A CA 1
ATOM 821 C C . ASP A 1 102 ? -15.342 2.651 5.451 1.00 93.94 102 ASP A C 1
ATOM 823 O O . ASP A 1 102 ? -14.576 1.689 5.504 1.00 93.94 102 ASP A O 1
ATOM 827 N N . VAL A 1 103 ? -16.673 2.502 5.449 1.00 93.00 103 VAL A N 1
ATOM 828 C CA . VAL A 1 103 ? -17.336 1.190 5.489 1.00 93.00 103 VAL A CA 1
ATOM 829 C C . VAL A 1 103 ? -17.032 0.393 4.219 1.00 93.00 103 VAL A C 1
ATOM 831 O O . VAL A 1 103 ? -16.647 -0.775 4.304 1.00 93.00 103 VAL A O 1
ATOM 834 N N . ALA A 1 104 ? -17.155 1.020 3.046 1.00 93.94 104 ALA A N 1
ATOM 835 C CA . ALA A 1 104 ? -16.851 0.379 1.770 1.00 93.94 104 ALA A CA 1
ATOM 836 C C . ALA A 1 104 ? -15.363 0.017 1.658 1.00 93.94 104 ALA A C 1
ATOM 838 O O . ALA A 1 104 ? -15.028 -1.080 1.205 1.00 93.94 104 ALA A O 1
ATOM 839 N N . LEU A 1 105 ? -14.475 0.909 2.110 1.00 95.31 105 LEU A N 1
ATOM 840 C CA . LEU A 1 105 ? -13.037 0.675 2.126 1.00 95.31 105 LEU A CA 1
ATOM 841 C C . LEU A 1 105 ? -12.684 -0.519 3.017 1.00 95.31 105 LEU A C 1
ATOM 843 O O . LEU A 1 105 ? -12.009 -1.439 2.559 1.00 95.31 105 LEU A O 1
ATOM 847 N N . ARG A 1 106 ? -13.200 -0.551 4.251 1.00 93.25 106 ARG A N 1
ATOM 848 C CA . ARG A 1 106 ? -12.984 -1.668 5.179 1.00 93.25 106 ARG A CA 1
ATOM 849 C C . ARG A 1 106 ? -13.442 -2.990 4.581 1.00 93.25 106 ARG A C 1
ATOM 851 O O . ARG A 1 106 ? -12.716 -3.979 4.631 1.00 93.25 106 ARG A O 1
ATOM 858 N N . PHE A 1 107 ? -14.653 -3.009 4.028 1.00 92.12 107 PHE A N 1
ATOM 859 C CA . PHE A 1 107 ? -15.227 -4.209 3.433 1.00 92.12 107 PHE A CA 1
ATOM 860 C C . PHE A 1 107 ? -14.364 -4.742 2.287 1.00 92.12 107 PHE A C 1
ATOM 862 O O . PHE A 1 107 ? -14.090 -5.941 2.235 1.00 92.12 107 PHE A O 1
ATOM 869 N N . ARG A 1 108 ? -13.921 -3.855 1.390 1.00 94.94 108 ARG A N 1
ATOM 870 C CA . ARG A 1 108 ? -13.073 -4.228 0.258 1.00 94.94 108 ARG A CA 1
ATOM 871 C C . ARG A 1 108 ? -11.728 -4.785 0.720 1.00 94.94 108 ARG A C 1
ATOM 873 O O . ARG A 1 108 ? -11.405 -5.902 0.333 1.00 94.94 108 ARG A O 1
ATOM 880 N N . LEU A 1 109 ? -11.009 -4.063 1.583 1.00 94.88 109 LEU A N 1
ATOM 881 C CA . LEU A 1 109 ? -9.686 -4.479 2.063 1.00 94.88 109 LEU A CA 1
ATOM 882 C C . LEU A 1 109 ? -9.733 -5.861 2.723 1.00 94.88 109 LEU A C 1
ATOM 884 O O . LEU A 1 109 ? -8.929 -6.730 2.403 1.00 94.88 109 LEU A O 1
ATOM 888 N N . LEU A 1 110 ? -10.711 -6.095 3.604 1.00 92.62 110 LEU A N 1
ATOM 889 C CA . LEU A 1 110 ? -10.847 -7.380 4.295 1.00 92.62 110 LEU A CA 1
ATOM 890 C C . LEU A 1 110 ? -11.151 -8.529 3.324 1.00 92.62 110 LEU A C 1
ATOM 892 O O . LEU A 1 110 ? -10.638 -9.632 3.493 1.00 92.62 110 LEU A O 1
ATOM 896 N N . ARG A 1 111 ? -11.959 -8.293 2.284 1.00 91.69 111 ARG A N 1
ATOM 897 C CA . ARG A 1 111 ? -12.229 -9.325 1.275 1.00 91.69 111 ARG A CA 1
ATOM 898 C C . ARG A 1 111 ? -11.033 -9.605 0.380 1.00 91.69 111 ARG A C 1
ATOM 900 O O . ARG A 1 111 ? -10.801 -10.767 0.059 1.00 91.69 111 ARG A O 1
ATOM 907 N N . GLU A 1 112 ? -10.294 -8.572 -0.011 1.00 89.44 112 GLU A N 1
ATOM 908 C CA . GLU A 1 112 ? -9.060 -8.712 -0.789 1.00 89.44 112 GLU A CA 1
ATOM 909 C C . GLU A 1 112 ? -8.006 -9.519 -0.015 1.00 89.44 112 GLU A C 1
ATOM 911 O O . GLU A 1 112 ? -7.312 -10.337 -0.611 1.00 89.44 112 GLU A O 1
ATOM 916 N N . SER A 1 113 ? -7.960 -9.396 1.317 1.00 86.12 113 SER A N 1
ATOM 917 C CA . SER A 1 113 ? -7.086 -10.202 2.181 1.00 86.12 113 SER A CA 1
ATOM 918 C C . SER A 1 113 ? -7.652 -11.584 2.554 1.00 86.12 113 SER A C 1
ATOM 920 O O . SER A 1 113 ? -7.100 -12.260 3.418 1.00 86.12 113 SER A O 1
ATOM 922 N N . GLY A 1 114 ? -8.779 -12.008 1.968 1.00 85.69 114 GLY A N 1
ATOM 923 C CA . GLY A 1 114 ? -9.405 -13.309 2.241 1.00 85.69 114 GLY A CA 1
ATOM 924 C C . GLY A 1 114 ? -10.125 -13.425 3.592 1.00 85.69 114 GLY A C 1
ATOM 925 O O . GLY A 1 114 ? -10.559 -14.517 3.964 1.00 85.69 114 GLY A O 1
ATOM 926 N N . LEU A 1 115 ? -10.294 -12.321 4.326 1.00 83.06 115 LEU A N 1
ATOM 927 C CA . LEU A 1 115 ? -11.009 -12.287 5.600 1.00 83.06 115 LEU A CA 1
ATOM 928 C C . LEU A 1 115 ? -12.523 -12.211 5.369 1.00 83.06 115 LEU A C 1
ATOM 930 O O . LEU A 1 115 ? -13.037 -11.459 4.533 1.00 83.06 115 LEU A O 1
ATOM 934 N N . ARG A 1 116 ? -13.276 -13.021 6.119 1.00 80.50 116 ARG A N 1
ATOM 935 C CA . ARG A 1 116 ? -14.724 -13.146 5.934 1.00 80.50 116 ARG A CA 1
ATOM 936 C C . ARG A 1 116 ? -15.455 -12.012 6.646 1.00 80.50 116 ARG A C 1
ATOM 938 O O . ARG A 1 116 ? -15.547 -11.997 7.865 1.00 80.50 116 ARG A O 1
ATOM 945 N N . VAL A 1 117 ? -16.084 -11.131 5.870 1.00 80.75 117 VAL A N 1
ATOM 946 C CA . VAL A 1 117 ? -16.931 -10.047 6.393 1.00 80.75 117 VAL A CA 1
ATOM 947 C C . VAL A 1 117 ? -18.370 -10.231 5.929 1.00 80.75 117 VAL A C 1
ATOM 949 O O . VAL A 1 117 ? -18.633 -10.453 4.740 1.00 80.75 117 VAL A O 1
ATOM 952 N N . SER A 1 118 ? -19.310 -10.140 6.872 1.00 78.25 118 SER A N 1
ATOM 953 C CA . SER A 1 118 ? -20.739 -10.126 6.558 1.00 78.25 118 SER A CA 1
ATOM 954 C C . SER A 1 118 ? -21.096 -8.834 5.809 1.00 78.25 118 SER A C 1
ATOM 956 O O . SER A 1 118 ? -20.653 -7.767 6.229 1.00 78.25 118 SER A O 1
ATOM 958 N N . PRO A 1 119 ? -21.902 -8.883 4.732 1.00 71.69 119 PRO A N 1
ATOM 959 C CA . PRO A 1 119 ? -22.360 -7.682 4.028 1.00 71.69 119 PRO A CA 1
ATOM 960 C C . PRO A 1 119 ? -23.378 -6.838 4.826 1.00 71.69 119 PRO A C 1
ATOM 962 O O . PRO A 1 119 ? -23.851 -5.832 4.311 1.00 71.69 119 PRO A O 1
ATOM 965 N N . GLY A 1 120 ? -23.694 -7.225 6.069 1.00 64.50 120 GLY A N 1
ATOM 966 C CA . GLY A 1 120 ? -24.749 -6.629 6.886 1.00 64.50 120 GLY A CA 1
ATOM 967 C C . GLY A 1 120 ? -26.098 -7.275 6.573 1.00 64.50 120 GLY A C 1
ATOM 968 O O . GLY A 1 120 ? -26.574 -7.232 5.443 1.00 64.50 120 GLY A O 1
ATOM 969 N N . THR A 1 121 ? -26.706 -7.922 7.565 1.00 52.28 121 THR A N 1
ATOM 970 C CA . THR A 1 121 ? -28.135 -8.261 7.527 1.00 52.28 121 THR A CA 1
ATOM 971 C C . THR A 1 121 ? -28.901 -7.022 7.961 1.00 52.28 121 THR A C 1
ATOM 973 O O . THR A 1 121 ? -28.675 -6.544 9.074 1.00 52.28 121 THR A O 1
ATOM 976 N N . GLY A 1 122 ? -29.718 -6.484 7.053 1.00 44.03 122 GLY A N 1
ATOM 977 C CA . GLY A 1 122 ? -30.664 -5.405 7.350 1.00 44.03 122 GLY A CA 1
ATOM 978 C C . GLY A 1 122 ? -31.768 -5.830 8.305 1.00 44.03 122 GLY A C 1
ATOM 979 O O . GLY A 1 122 ? -31.960 -7.056 8.484 1.00 44.03 122 GLY A O 1
#

Radius of gyration: 26.95 Å; chains: 1; bounding box: 54×39×90 Å

pLDDT: mean 85.94, std 14.71, range [37.16, 97.81]

Foldseek 3Di:
DDDDDDDDPDPPPPDDDDPCHCVVVPDDDDDDPDDPVVVVVVVVVVLVVLVVQLVPDPDLQSLLVSCVVCVVVVNNVVVVVSNVVSLVVLVPDDDDDPDPVSVVSSVVSCVVVVHDDDPDDD

Sequence (122 aa):
MASAVTATPGRVCSFEPSVWDDFFIHYEPQPLKTSEDCMRVKAQKLQEDVQMLFQTFTSVVQKMNLIDTLQRLGIDHLFEDQINTAMNEIHEKEFNSCSLYDVALRFRLLRESGLRVSPGTG

Secondary structure (DSSP, 8-state):
--------------PPPPTTTTTTTS-PPPPPSS-HHHHHHHHHHHHHHHHHHHHH--SHHHHHHHHHHHHHHT-GGGSHHHHHHHHHHHHHS------HHHHHHHHHHHHHTT--------

InterPro domains:
  IPR001906 Terpene synthase, N-terminal domain [PF01397] (19-119)
  IPR008930 Terpenoid cyclases/protein prenyltransferase alpha-alpha toroid [SSF48239] (17-120)
  IPR008949 Isoprenoid synthase domain superfamily [G3DSA:1.10.600.10] (17-57)
  IPR036965 Terpene synthase, N-terminal domain superfamily [G3DSA:1.50.10.130] (58-119)
  IPR050148 Terpene synthase-like [PTHR31225] (12-118)